Protein AF-A0A2V6BA19-F1 (afdb_monomer_lite)

Secondary structure (DSSP, 8-state):
-TTT-SSHHHHHHHHHHHHHHTTTTTSTTS--EEEE--SSSS----HHHHHHHHHHHHHHHH----SEEEE-PPPSSHHHHHHHHHTT-HHHHHHHHHHTB-GGGGGG-GGGT--EE-TTSBEESSHHHHHTT---B-TTSPBPBGGG--GGG-TTPPPP--TTHHHHHBTT--BTTB---

Foldseek 3Di:
DVQPDPPPVVVVLVVQVVLVVVVELNDPVRADEAEDEDSALDADDDQVVVFVVCQVVSCVPRVGHGDGYAYAFDFCDDPRVVVCVVVVNSVVSLVQLVVQFDPVLVVVDCLQPDWDADPVFFTASDVVCVSVVVTDADPVRHTDGNVNDDPVPPPPDDHDDDSRVSRQRGHQGGDPRHGRD

pLDDT: mean 93.58, std 7.74, range [49.59, 98.62]

Structure (mmCIF, N/CA/C/O backbone):
data_AF-A0A2V6BA19-F1
#
_entry.id   AF-A0A2V6BA19-F1
#
loop_
_atom_site.group_PDB
_atom_site.id
_atom_site.type_symbol
_atom_site.label_atom_id
_atom_site.label_alt_id
_atom_site.label_comp_id
_atom_site.label_asym_id
_atom_site.label_entity_id
_atom_site.label_seq_id
_atom_site.pdbx_PDB_ins_code
_atom_site.Cartn_x
_atom_site.Cartn_y
_atom_site.Cartn_z
_atom_site.occupancy
_atom_site.B_iso_or_equiv
_atom_site.auth_seq_id
_atom_site.auth_comp_id
_atom_site.auth_asym_id
_atom_site.auth_atom_id
_atom_site.pdbx_PDB_model_num
ATOM 1 N N . ASN A 1 1 ? -3.803 17.263 11.529 1.00 49.59 1 ASN A N 1
ATOM 2 C CA . ASN A 1 1 ? -3.485 18.308 10.523 1.00 49.59 1 ASN A CA 1
ATOM 3 C C . ASN A 1 1 ? -2.139 18.143 9.817 1.00 49.59 1 ASN A C 1
ATOM 5 O O . ASN A 1 1 ? -2.046 18.525 8.661 1.00 49.59 1 ASN A O 1
ATOM 9 N N . THR A 1 2 ? -1.110 17.547 10.430 1.00 52.69 2 THR A N 1
ATOM 10 C CA . THR A 1 2 ? 0.265 17.519 9.876 1.00 52.69 2 THR A CA 1
ATOM 11 C C . THR A 1 2 ? 0.460 16.678 8.601 1.00 52.69 2 THR A C 1
ATOM 13 O O . THR A 1 2 ? 1.395 16.933 7.855 1.00 52.69 2 THR A O 1
ATOM 16 N N . GLN A 1 3 ? -0.403 15.691 8.319 1.00 53.62 3 GLN A N 1
ATOM 17 C CA . GLN A 1 3 ? -0.230 14.769 7.177 1.00 53.62 3 GLN A CA 1
ATOM 18 C C . GLN A 1 3 ? -1.135 15.045 5.963 1.00 53.62 3 GLN A C 1
ATOM 20 O O . GLN A 1 3 ? -0.737 14.749 4.840 1.00 53.62 3 GLN A O 1
ATOM 25 N N . ARG A 1 4 ? -2.368 15.536 6.165 1.00 63.03 4 ARG A N 1
ATOM 26 C CA . ARG A 1 4 ? -3.390 15.608 5.096 1.00 63.03 4 ARG A CA 1
ATOM 27 C C . ARG A 1 4 ? -4.149 16.939 5.016 1.00 63.03 4 ARG A C 1
ATOM 29 O O . ARG A 1 4 ? -5.064 17.046 4.213 1.00 63.03 4 ARG A O 1
ATOM 36 N N . GLY A 1 5 ? -3.751 17.948 5.793 1.00 63.41 5 GLY A N 1
ATOM 37 C CA . GLY A 1 5 ? -4.431 19.246 5.855 1.00 63.41 5 GLY A CA 1
ATOM 38 C C . GLY A 1 5 ? -5.422 19.361 7.016 1.00 63.41 5 GLY A C 1
ATOM 39 O O . GLY A 1 5 ? -5.622 18.418 7.786 1.00 63.41 5 GLY A O 1
ATOM 40 N N . GLU A 1 6 ? -5.980 20.556 7.172 1.00 70.06 6 GLU A N 1
ATOM 41 C CA . GLU A 1 6 ? -6.967 20.913 8.195 1.00 70.06 6 GLU A CA 1
ATOM 42 C C . GLU A 1 6 ? -8.361 20.373 7.822 1.00 70.06 6 GLU A C 1
ATOM 44 O O . GLU A 1 6 ? -8.723 20.360 6.646 1.00 70.06 6 GLU A O 1
ATOM 49 N N . GLY A 1 7 ? -9.126 19.860 8.791 1.00 75.81 7 GLY A N 1
ATOM 50 C CA . GLY A 1 7 ? -10.487 19.336 8.575 1.00 75.81 7 GLY A CA 1
ATOM 51 C C . GLY A 1 7 ? -10.574 17.908 8.016 1.00 75.81 7 GLY A C 1
ATOM 52 O O . GLY A 1 7 ? -11.632 17.279 8.069 1.00 75.81 7 GLY A O 1
ATOM 53 N N . VAL A 1 8 ? -9.476 17.352 7.486 1.00 83.56 8 VAL A N 1
ATOM 54 C CA . VAL A 1 8 ? -9.472 15.989 6.916 1.00 83.56 8 VAL A CA 1
ATOM 55 C C . VAL A 1 8 ? -9.658 14.924 7.990 1.00 83.56 8 VAL A C 1
ATOM 57 O O . VAL A 1 8 ? -10.281 13.893 7.736 1.00 83.56 8 VAL A O 1
ATOM 60 N N . PHE A 1 9 ? -9.127 15.164 9.189 1.00 86.75 9 PHE A N 1
ATOM 61 C CA . PHE A 1 9 ? -9.290 14.240 10.303 1.00 86.75 9 PHE A CA 1
ATOM 62 C C . PHE A 1 9 ? -10.761 14.147 10.714 1.00 86.75 9 PHE A C 1
ATOM 64 O O . PHE A 1 9 ? -11.324 13.057 10.741 1.00 86.75 9 PHE A O 1
ATOM 71 N N . GLU A 1 10 ? -11.399 15.293 10.930 1.00 90.44 10 GLU A N 1
ATOM 72 C CA . GLU A 1 10 ? -12.803 15.413 11.309 1.00 90.44 10 GLU A CA 1
ATOM 73 C C . GLU A 1 10 ? -13.712 14.780 10.249 1.00 90.44 10 GLU A C 1
ATOM 75 O O . GLU A 1 10 ? -14.580 13.974 10.581 1.00 90.44 10 GLU A O 1
ATOM 80 N N . GLY A 1 11 ? -13.461 15.063 8.965 1.00 93.62 11 GLY A N 1
ATOM 81 C CA . GLY A 1 11 ? -14.194 14.444 7.859 1.00 93.62 11 GLY A CA 1
ATOM 82 C C . GLY A 1 11 ? -14.019 12.923 7.793 1.00 93.62 11 GLY A C 1
ATOM 83 O O . GLY A 1 11 ? -14.985 12.203 7.544 1.00 93.62 11 GLY A O 1
ATOM 84 N N . SER A 1 12 ? -12.813 12.415 8.070 1.00 93.81 12 SER A N 1
ATOM 85 C CA . SER A 1 12 ? -12.547 10.969 8.102 1.00 93.81 12 SER A CA 1
ATOM 86 C C . SER A 1 12 ? -13.293 10.290 9.250 1.00 93.81 12 SER A C 1
ATOM 88 O O . SER A 1 12 ? -13.915 9.251 9.044 1.00 93.81 12 SER A O 1
ATOM 90 N N . ILE A 1 13 ? -13.285 10.889 10.445 1.00 96.25 13 ILE A N 1
ATOM 91 C CA . ILE A 1 13 ? -14.033 10.375 11.598 1.00 96.25 13 ILE A CA 1
ATOM 92 C C . ILE A 1 13 ? -15.538 10.369 11.313 1.00 96.25 13 ILE A C 1
ATOM 94 O O . ILE A 1 13 ? -16.186 9.349 11.542 1.00 96.25 13 ILE A O 1
ATOM 98 N N . ALA A 1 14 ? -16.085 11.452 10.755 1.00 97.19 14 ALA A N 1
ATOM 99 C CA . ALA A 1 14 ? -17.501 11.524 10.400 1.00 97.19 14 ALA A CA 1
ATOM 100 C C . ALA A 1 14 ? -17.897 10.441 9.378 1.00 97.19 14 ALA A C 1
ATOM 102 O O . ALA A 1 14 ? -18.933 9.793 9.530 1.00 97.19 14 ALA A O 1
ATOM 103 N N . ALA A 1 15 ? -17.056 10.190 8.370 1.00 97.69 15 ALA A N 1
ATOM 104 C CA . ALA A 1 15 ? -17.285 9.124 7.396 1.00 97.69 15 ALA A CA 1
ATOM 105 C C . ALA A 1 15 ? -17.261 7.728 8.042 1.00 97.69 15 ALA A C 1
ATOM 107 O O . ALA A 1 15 ? -18.116 6.897 7.740 1.00 97.69 15 ALA A O 1
ATOM 108 N N . LEU A 1 16 ? -16.328 7.472 8.965 1.00 98.12 16 LEU A N 1
ATOM 109 C CA . LEU A 1 16 ? -16.250 6.199 9.689 1.00 98.12 16 LEU A CA 1
ATOM 110 C C . LEU A 1 16 ? -17.468 5.976 10.590 1.00 98.12 16 LEU A C 1
ATOM 112 O O . LEU A 1 16 ? -18.028 4.883 10.600 1.00 98.12 16 LEU A O 1
ATOM 116 N N . GLN A 1 17 ? -17.925 7.014 11.292 1.00 98.38 17 GLN A N 1
ATOM 117 C CA . GLN A 1 17 ? -19.147 6.951 12.095 1.00 98.38 17 GLN A CA 1
ATOM 118 C C . GLN A 1 17 ? -20.382 6.682 11.226 1.00 98.38 17 GLN A C 1
ATOM 120 O O . GLN A 1 17 ? -21.215 5.852 11.590 1.00 98.38 17 GLN A O 1
ATOM 125 N N . LEU A 1 18 ? -20.482 7.321 10.054 1.00 98.50 18 LEU A N 1
ATOM 126 C CA . LEU A 1 18 ? -21.554 7.055 9.095 1.00 98.50 18 LEU A CA 1
ATOM 127 C C . LEU A 1 18 ? -21.521 5.598 8.614 1.00 98.50 18 LEU A C 1
ATOM 129 O O . LEU A 1 18 ? -22.548 4.924 8.646 1.00 98.50 18 LEU A O 1
ATOM 133 N N . LEU A 1 19 ? -20.350 5.083 8.239 1.00 98.56 19 LEU A N 1
ATOM 134 C CA . LEU A 1 19 ? -20.180 3.685 7.839 1.00 98.56 19 LEU A CA 1
ATOM 135 C C . LEU A 1 19 ? -20.581 2.725 8.967 1.00 98.56 19 LEU A C 1
ATOM 137 O O . LEU A 1 19 ? -21.351 1.795 8.726 1.00 98.56 19 LEU A O 1
ATOM 141 N N . ASN A 1 20 ? -20.146 2.980 10.205 1.00 98.56 20 ASN A N 1
ATOM 142 C CA . ASN A 1 20 ? -20.569 2.186 11.359 1.00 98.56 20 ASN A CA 1
ATOM 143 C C . ASN A 1 20 ? -22.086 2.248 11.583 1.00 98.56 20 ASN A C 1
ATOM 145 O O . ASN A 1 20 ? -22.685 1.221 11.893 1.00 98.56 20 ASN A O 1
ATOM 149 N N . SER A 1 21 ? -22.730 3.402 11.368 1.00 98.25 21 SER A N 1
ATOM 150 C CA . SER A 1 21 ? -24.193 3.521 11.480 1.00 98.25 21 SER A CA 1
ATOM 151 C C . SER A 1 21 ? -24.949 2.692 10.432 1.00 98.25 21 SER A C 1
ATOM 153 O O . SER A 1 21 ? -26.080 2.276 10.671 1.00 98.25 21 SER A O 1
ATOM 155 N N . LEU A 1 22 ? -24.301 2.405 9.298 1.00 98.38 22 LEU A N 1
ATOM 156 C CA . LEU A 1 22 ? -24.801 1.532 8.234 1.00 98.38 22 LEU A CA 1
ATOM 157 C C . LEU A 1 22 ? -24.410 0.055 8.435 1.00 98.38 22 LEU A C 1
ATOM 159 O O . LEU A 1 22 ? -24.745 -0.782 7.602 1.00 98.38 22 LEU A O 1
ATOM 163 N N . GLY A 1 23 ? -23.705 -0.277 9.522 1.00 98.25 23 GLY A N 1
ATOM 164 C CA . GLY A 1 23 ? -23.308 -1.644 9.867 1.00 98.25 23 GLY A CA 1
ATOM 165 C C . GLY A 1 23 ? -21.904 -2.058 9.416 1.00 98.25 23 GLY A C 1
ATOM 166 O O . GLY A 1 23 ? -21.475 -3.161 9.761 1.00 98.25 23 GLY A O 1
ATOM 167 N N . TYR A 1 24 ? -21.158 -1.201 8.710 1.00 98.62 24 TYR A N 1
ATOM 168 C CA . TYR A 1 24 ? -19.770 -1.493 8.344 1.00 98.62 24 TYR A CA 1
ATOM 169 C C . TYR A 1 24 ? -18.880 -1.577 9.586 1.00 98.62 24 TYR A C 1
ATOM 171 O O . TYR A 1 24 ? -18.989 -0.748 10.487 1.00 98.62 24 TYR A O 1
ATOM 179 N N . GLY A 1 25 ? -17.996 -2.570 9.656 1.00 97.44 25 GLY A N 1
ATOM 180 C CA . GLY A 1 25 ? -17.163 -2.821 10.836 1.00 97.44 25 GLY A CA 1
ATOM 181 C C . GLY A 1 25 ? -17.865 -3.588 11.963 1.00 97.44 25 GLY A C 1
ATOM 182 O O . GLY A 1 25 ? -17.208 -3.942 12.941 1.00 97.44 25 GLY A O 1
ATOM 183 N N . ILE A 1 26 ? -19.176 -3.839 11.840 1.00 97.31 26 ILE A N 1
ATOM 184 C CA . ILE A 1 26 ? -20.016 -4.504 12.851 1.00 97.31 26 ILE A CA 1
ATOM 185 C C . ILE A 1 26 ? -20.615 -5.794 12.284 1.00 97.31 26 ILE A C 1
ATOM 187 O O . ILE A 1 26 ? -20.480 -6.853 12.894 1.00 97.31 26 ILE A O 1
ATOM 191 N N . SER A 1 27 ? -21.278 -5.706 11.127 1.00 97.31 27 SER A N 1
ATOM 192 C CA . SER A 1 27 ? -21.847 -6.869 10.446 1.00 97.31 27 SER A CA 1
ATOM 193 C C . SER A 1 27 ? -20.742 -7.690 9.769 1.00 97.31 27 SER A C 1
ATOM 195 O O . SER A 1 27 ? -19.878 -7.091 9.122 1.00 97.31 27 SER A O 1
ATOM 197 N N . PRO A 1 28 ? -20.774 -9.035 9.840 1.00 94.75 28 PRO A N 1
ATOM 198 C CA . PRO A 1 28 ? -19.820 -9.892 9.131 1.00 94.75 28 PRO A CA 1
ATOM 199 C C . PRO A 1 28 ? -19.760 -9.643 7.616 1.00 94.75 28 PRO A C 1
ATOM 201 O O . PRO A 1 28 ? -18.687 -9.751 7.029 1.00 94.75 28 PRO A O 1
ATOM 204 N N . ASP A 1 29 ? -20.882 -9.256 7.001 1.00 97.25 29 ASP A N 1
ATOM 205 C CA . ASP A 1 29 ? -20.987 -9.022 5.552 1.00 97.25 29 ASP A CA 1
ATOM 206 C C . ASP A 1 29 ? -20.544 -7.612 5.120 1.00 97.25 29 ASP A C 1
ATOM 208 O O . ASP A 1 29 ? -20.475 -7.317 3.927 1.00 97.25 29 ASP A O 1
ATOM 212 N N . LEU A 1 30 ? -20.251 -6.721 6.074 1.00 97.81 30 LEU A N 1
ATOM 213 C CA . LEU A 1 30 ? -19.856 -5.334 5.815 1.00 97.81 30 LEU A CA 1
ATOM 214 C C . LEU A 1 30 ? -18.497 -5.043 6.466 1.00 97.81 30 LEU A C 1
ATOM 216 O O . LEU A 1 30 ? -18.422 -4.303 7.453 1.00 97.81 30 LEU A O 1
ATOM 220 N N . PRO A 1 31 ? -17.398 -5.619 5.951 1.00 97.62 31 PRO A N 1
ATOM 221 C CA . PRO A 1 31 ? -16.087 -5.383 6.524 1.00 97.62 31 PRO A CA 1
ATOM 222 C C . PRO A 1 31 ? -15.656 -3.925 6.336 1.00 97.62 31 PRO A C 1
ATOM 224 O O . PRO A 1 31 ? -15.841 -3.318 5.281 1.00 97.62 31 PRO A O 1
ATOM 227 N N . LEU A 1 32 ? -15.032 -3.375 7.373 1.00 97.81 32 LEU A N 1
ATOM 228 C CA . LEU A 1 32 ? -14.350 -2.091 7.350 1.00 97.81 32 LEU A CA 1
ATOM 229 C C . LEU A 1 32 ? -12.924 -2.293 7.839 1.00 97.81 32 LEU A C 1
ATOM 231 O O . LEU A 1 32 ? -12.702 -2.665 8.991 1.00 97.81 32 LEU A O 1
ATOM 235 N N . HIS A 1 33 ? -11.959 -2.023 6.971 1.00 97.38 33 HIS A N 1
ATOM 236 C CA . HIS A 1 33 ? -10.544 -2.093 7.304 1.00 97.38 33 HIS A CA 1
ATOM 237 C C . HIS A 1 33 ? -9.913 -0.716 7.177 1.00 97.38 33 HIS A C 1
ATOM 239 O O . HIS A 1 33 ? -10.269 0.063 6.291 1.00 97.38 33 HIS A O 1
ATOM 245 N N . LEU A 1 34 ? -8.979 -0.420 8.072 1.00 96.75 34 LEU A N 1
ATOM 246 C CA . LEU A 1 34 ? -8.199 0.808 8.036 1.00 96.75 34 LEU A CA 1
ATOM 247 C C . LEU A 1 34 ? -6.789 0.502 7.550 1.00 96.75 34 LEU A C 1
ATOM 249 O O . LEU A 1 34 ? -6.292 -0.610 7.707 1.00 96.75 34 LEU A O 1
ATOM 253 N N . VAL A 1 35 ? -6.137 1.508 6.980 1.00 95.19 35 VAL A N 1
ATOM 254 C CA . VAL A 1 35 ? -4.774 1.394 6.465 1.00 95.19 35 VAL A CA 1
ATOM 255 C C . VAL A 1 35 ? -3.896 2.433 7.148 1.00 95.19 35 VAL A C 1
ATOM 257 O O . VAL A 1 35 ? -4.269 3.605 7.240 1.00 95.19 35 VAL A O 1
ATOM 260 N N . TYR A 1 36 ? -2.729 2.002 7.616 1.00 94.31 36 TYR A N 1
ATOM 261 C CA . TYR A 1 36 ? -1.712 2.850 8.215 1.00 94.31 36 TYR A CA 1
ATOM 262 C C . TYR A 1 36 ? -0.451 2.874 7.356 1.00 94.31 36 TYR A C 1
ATOM 264 O O . TYR A 1 36 ? 0.146 1.838 7.074 1.00 94.31 36 TYR A O 1
ATOM 272 N N . ASN A 1 37 ? 0.010 4.083 7.053 1.00 92.06 37 ASN A N 1
ATOM 273 C CA . ASN A 1 37 ? 1.316 4.337 6.464 1.00 92.06 37 ASN A CA 1
ATOM 274 C C . ASN A 1 37 ? 2.124 5.230 7.418 1.00 92.06 37 ASN A C 1
ATOM 276 O O . ASN A 1 37 ? 1.578 6.227 7.912 1.00 92.06 37 ASN A O 1
ATOM 280 N N . PRO A 1 38 ? 3.421 4.946 7.642 1.00 92.12 38 PRO A N 1
ATOM 281 C CA . PRO A 1 38 ? 4.299 5.826 8.402 1.00 92.12 38 PRO A CA 1
ATOM 282 C C . PRO A 1 38 ? 4.319 7.255 7.847 1.00 92.12 38 PRO A C 1
ATOM 284 O O . PRO A 1 38 ? 4.214 7.481 6.642 1.00 92.12 38 PRO A O 1
ATOM 287 N N . VAL A 1 39 ? 4.497 8.241 8.730 1.00 87.31 39 VAL A N 1
ATOM 288 C CA . VAL A 1 39 ? 4.609 9.659 8.335 1.00 87.31 39 VAL A CA 1
ATOM 289 C C . VAL A 1 39 ? 5.910 9.944 7.582 1.00 87.31 39 VAL A C 1
ATOM 291 O O . VAL A 1 39 ? 5.942 10.835 6.738 1.00 87.31 39 VAL A O 1
ATOM 294 N N . GLY A 1 40 ? 6.972 9.197 7.879 1.00 89.62 40 GLY A N 1
ATOM 295 C CA . GLY A 1 40 ? 8.315 9.441 7.365 1.00 89.62 40 GLY A CA 1
ATOM 296 C C . GLY A 1 40 ? 8.981 8.201 6.758 1.00 89.62 40 GLY A C 1
ATOM 297 O O . GLY A 1 40 ? 8.314 7.195 6.505 1.00 89.62 40 GLY A O 1
ATOM 298 N N . PRO A 1 41 ? 10.304 8.276 6.522 1.00 94.31 41 PRO A N 1
ATOM 299 C CA . PRO A 1 41 ? 11.117 7.194 5.970 1.00 94.31 41 PRO A CA 1
ATOM 300 C C . PRO A 1 41 ? 11.450 6.126 7.019 1.00 94.31 41 PRO A C 1
ATOM 302 O O . PRO A 1 41 ? 12.610 5.881 7.331 1.00 94.31 41 PRO A O 1
ATOM 305 N N . SER A 1 42 ? 10.427 5.483 7.574 1.00 96.25 42 SER A N 1
ATOM 306 C CA . SER A 1 42 ? 10.583 4.342 8.475 1.00 96.25 42 SER A CA 1
ATOM 307 C C . SER A 1 42 ? 9.744 3.162 7.999 1.00 96.25 42 SER A C 1
ATOM 309 O O . SER A 1 42 ? 8.810 3.322 7.209 1.00 96.25 42 SER A O 1
ATOM 311 N N . LEU A 1 43 ? 10.073 1.969 8.490 1.00 95.81 43 LEU A N 1
ATOM 312 C CA . LEU A 1 43 ? 9.174 0.823 8.393 1.00 95.81 43 LEU A CA 1
ATOM 313 C C . LEU A 1 43 ? 7.990 1.016 9.353 1.00 95.81 43 LEU A C 1
ATOM 315 O O . LEU A 1 43 ? 8.133 1.728 10.359 1.00 95.81 43 LEU A O 1
ATOM 319 N N . PRO A 1 44 ? 6.817 0.438 9.052 1.00 94.31 44 PRO A N 1
ATOM 320 C CA . PRO A 1 44 ? 5.714 0.440 9.997 1.00 94.31 44 PRO A CA 1
ATOM 321 C C . PRO A 1 44 ? 6.051 -0.387 11.251 1.00 94.31 44 PRO A C 1
ATOM 323 O O . PRO A 1 44 ? 6.861 -1.314 11.180 1.00 94.31 44 PRO A O 1
ATOM 326 N N . PRO A 1 45 ? 5.428 -0.071 12.400 1.00 93.69 45 PRO A N 1
ATOM 327 C CA . PRO A 1 45 ? 5.508 -0.913 13.589 1.00 93.69 45 PRO A CA 1
ATOM 328 C C . PRO A 1 45 ? 4.713 -2.216 13.391 1.00 93.69 45 PRO A C 1
ATOM 330 O O . PRO A 1 45 ? 4.092 -2.435 12.346 1.00 93.69 45 PRO A O 1
ATOM 333 N N . SER A 1 46 ? 4.699 -3.065 14.421 1.00 95.00 46 SER A N 1
ATOM 334 C CA . SER A 1 46 ? 3.878 -4.280 14.457 1.00 95.00 46 SER A CA 1
ATOM 335 C C . SER A 1 46 ? 2.414 -3.970 14.136 1.00 95.00 46 SER A C 1
ATOM 337 O O . SER A 1 46 ? 1.785 -3.139 14.797 1.00 95.00 46 SER A O 1
ATOM 339 N N . GLN A 1 47 ? 1.859 -4.662 13.135 1.00 96.56 47 GLN A N 1
ATOM 340 C CA . GLN A 1 47 ? 0.460 -4.495 12.742 1.00 96.56 47 GLN A CA 1
ATOM 341 C C . GLN A 1 47 ? -0.487 -4.834 13.896 1.00 96.56 47 GLN A C 1
ATOM 343 O O . GLN A 1 47 ? -1.434 -4.094 14.137 1.00 96.56 47 GLN A O 1
ATOM 348 N N . ALA A 1 48 ? -0.212 -5.915 14.633 1.00 96.31 48 ALA A N 1
ATOM 349 C CA . ALA A 1 48 ? -1.071 -6.378 15.721 1.00 96.31 48 ALA A CA 1
ATOM 350 C C . ALA A 1 48 ? -1.130 -5.377 16.886 1.00 96.31 48 ALA A C 1
ATOM 352 O O . ALA A 1 48 ? -2.211 -5.078 17.395 1.00 96.31 48 ALA A O 1
ATOM 353 N N . GLU A 1 49 ? 0.021 -4.829 17.285 1.00 96.69 49 GLU A N 1
ATOM 354 C CA . GLU A 1 49 ? 0.091 -3.824 18.352 1.00 96.69 49 GLU A CA 1
ATOM 355 C C . GLU A 1 49 ? -0.609 -2.532 17.924 1.00 96.69 49 GLU A C 1
ATOM 357 O O . GLU A 1 49 ? -1.460 -2.009 18.648 1.00 96.69 49 GLU A O 1
ATOM 362 N N . LEU A 1 50 ? -0.323 -2.065 16.704 1.00 96.31 50 LEU A N 1
ATOM 363 C CA . LEU A 1 50 ? -0.920 -0.845 16.178 1.00 96.31 50 LEU A CA 1
ATOM 364 C C . LEU A 1 50 ? -2.436 -0.985 15.985 1.00 96.31 50 LEU A C 1
ATOM 366 O O . LEU A 1 50 ? -3.181 -0.046 16.258 1.00 96.31 50 LEU A O 1
ATOM 370 N N . GLU A 1 51 ? -2.913 -2.155 15.553 1.00 98.06 51 GLU A N 1
ATOM 371 C CA . GLU A 1 51 ? -4.340 -2.445 15.432 1.00 98.06 51 GLU A CA 1
ATOM 372 C C . GLU A 1 51 ? -5.042 -2.355 16.789 1.00 98.06 51 GLU A C 1
ATOM 374 O O . GLU A 1 51 ? -6.092 -1.715 16.896 1.00 98.06 51 GLU A O 1
ATOM 379 N N . ALA A 1 52 ? -4.466 -2.967 17.828 1.00 98.12 52 ALA A N 1
ATOM 380 C CA . ALA A 1 52 ? -5.022 -2.937 19.176 1.00 98.12 52 ALA A CA 1
ATOM 381 C C . ALA A 1 52 ? -5.116 -1.501 19.714 1.00 98.12 52 ALA A C 1
ATOM 383 O O . ALA A 1 52 ? -6.146 -1.111 20.276 1.00 98.12 52 ALA A O 1
ATOM 384 N N . ASP A 1 53 ? -4.076 -0.699 19.487 1.00 97.94 53 ASP A N 1
ATOM 385 C CA . ASP A 1 53 ? -4.055 0.711 19.858 1.00 97.94 53 ASP A CA 1
ATOM 386 C C . ASP A 1 53 ? -5.110 1.517 19.094 1.00 97.94 53 ASP A C 1
ATOM 388 O O . ASP A 1 53 ? -5.909 2.221 19.713 1.00 97.94 53 ASP A O 1
ATOM 392 N N . TYR A 1 54 ? -5.198 1.364 17.770 1.00 97.69 54 TYR A N 1
ATOM 393 C CA . TYR A 1 54 ? -6.196 2.067 16.957 1.00 97.69 54 TYR A CA 1
ATOM 394 C C . TYR A 1 54 ? -7.621 1.695 17.358 1.00 97.69 54 TYR A C 1
ATOM 396 O O . TYR A 1 54 ? -8.464 2.580 17.504 1.00 97.69 54 TYR A O 1
ATOM 404 N N . LYS A 1 55 ? -7.902 0.406 17.584 1.00 98.44 55 LYS A N 1
ATOM 405 C CA . LYS A 1 55 ? -9.217 -0.056 18.051 1.00 98.44 55 LYS A CA 1
ATOM 406 C C . LYS A 1 55 ? -9.582 0.578 19.389 1.00 98.44 55 LYS A C 1
ATOM 408 O O . LYS A 1 55 ? -10.718 1.019 19.563 1.00 98.44 55 LYS A O 1
ATOM 413 N N . ARG A 1 56 ? -8.637 0.647 20.331 1.00 98.44 56 ARG A N 1
ATOM 414 C CA . ARG A 1 56 ? -8.860 1.249 21.650 1.00 98.44 56 ARG A CA 1
ATOM 415 C C . ARG A 1 56 ? -9.117 2.750 21.544 1.00 98.44 56 ARG A C 1
ATOM 417 O O . ARG A 1 56 ? -10.132 3.222 22.057 1.00 98.44 56 ARG A O 1
ATOM 424 N N . GLU A 1 57 ? -8.229 3.487 20.882 1.00 98.12 57 GLU A N 1
ATOM 425 C CA . GLU A 1 57 ? -8.295 4.949 20.842 1.00 98.12 57 GLU A CA 1
ATOM 426 C C . GLU A 1 57 ? -9.473 5.448 19.992 1.00 98.12 57 GLU A C 1
ATOM 428 O O . GLU A 1 57 ? -10.223 6.315 20.443 1.00 98.12 57 GLU A O 1
ATOM 433 N N . LEU A 1 58 ? -9.721 4.863 18.811 1.00 98.00 58 LEU A N 1
ATOM 434 C CA . LEU A 1 58 ? -10.838 5.280 17.952 1.00 98.00 58 LEU A CA 1
ATOM 435 C C . LEU A 1 58 ? -12.202 4.989 18.583 1.00 98.00 58 LEU A C 1
ATOM 437 O O . LEU A 1 58 ? -13.107 5.825 18.514 1.00 98.00 58 LEU A O 1
ATOM 441 N N . LYS A 1 59 ? -12.342 3.849 19.267 1.00 98.12 59 LYS A N 1
ATOM 442 C CA . LYS A 1 59 ? -13.568 3.529 20.000 1.00 98.12 59 LYS A CA 1
ATOM 443 C C . LYS A 1 59 ? -13.772 4.468 21.184 1.00 98.12 59 LYS A C 1
ATOM 445 O O . LYS A 1 59 ? -14.864 5.001 21.352 1.00 98.12 59 LYS A O 1
ATOM 450 N N . LYS A 1 60 ? -12.733 4.684 21.997 1.00 98.19 60 LYS A N 1
ATOM 451 C CA . LYS A 1 60 ? -12.802 5.520 23.205 1.00 98.19 60 LYS A CA 1
ATOM 452 C C . LYS A 1 60 ? -13.130 6.976 22.884 1.00 98.19 60 LYS A C 1
ATOM 454 O O . LYS A 1 60 ? -13.930 7.582 23.589 1.00 98.19 60 LYS A O 1
ATOM 459 N N . HIS A 1 61 ? -12.498 7.533 21.855 1.00 97.38 61 HIS A N 1
ATOM 460 C CA . HIS A 1 61 ? -12.590 8.960 21.560 1.00 97.38 61 HIS A CA 1
ATOM 461 C C . HIS A 1 61 ? -13.693 9.308 20.555 1.00 97.38 61 HIS A C 1
ATOM 463 O O . HIS A 1 61 ? -14.226 10.412 20.620 1.00 97.38 61 HIS A O 1
ATOM 469 N N . PHE A 1 62 ? -14.066 8.381 19.663 1.00 97.50 62 PHE A N 1
ATOM 470 C CA . PHE A 1 62 ? -14.989 8.669 18.557 1.00 97.50 62 PHE A CA 1
ATOM 471 C C . PHE A 1 62 ? -16.105 7.634 18.379 1.00 97.50 62 PHE A C 1
ATOM 473 O O . PHE A 1 62 ? -16.940 7.796 17.491 1.00 97.50 62 PHE A O 1
ATOM 480 N N . GLY A 1 63 ? -16.141 6.567 19.184 1.00 97.62 63 GLY A N 1
ATOM 481 C CA . GLY A 1 63 ? -17.122 5.489 19.033 1.00 97.62 63 GLY A CA 1
ATOM 482 C C . GLY A 1 63 ? -16.956 4.665 17.752 1.00 97.62 63 GLY A C 1
ATOM 483 O O . GLY A 1 63 ? -17.861 3.918 17.397 1.00 97.62 63 GLY A O 1
ATOM 484 N N . VAL A 1 64 ? -15.820 4.795 17.060 1.00 98.50 64 VAL A N 1
ATOM 485 C CA . VAL A 1 64 ? -15.561 4.114 15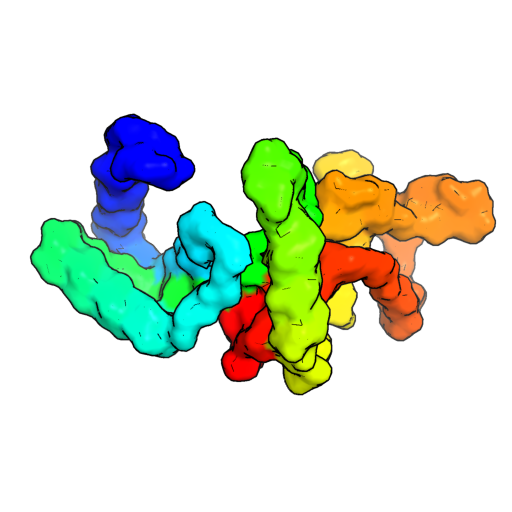.787 1.00 98.50 64 VAL A CA 1
ATOM 486 C C . VAL A 1 64 ? -15.084 2.683 16.028 1.00 98.50 64 VAL A C 1
ATOM 488 O O . VAL A 1 64 ? -14.237 2.432 16.888 1.00 98.50 64 VAL A O 1
ATOM 491 N N . VAL A 1 65 ? -15.597 1.749 15.230 1.00 98.25 65 VAL A N 1
ATOM 492 C CA . VAL A 1 65 ? -15.178 0.341 15.200 1.00 98.25 65 VAL A CA 1
ATOM 493 C C . VAL A 1 65 ? -14.805 -0.082 13.782 1.00 98.25 65 VAL A C 1
ATOM 495 O O . VAL A 1 65 ? -15.324 0.441 12.800 1.00 98.25 65 VAL A O 1
ATOM 498 N N . PHE A 1 66 ? -13.881 -1.027 13.664 1.00 98.44 66 PHE A N 1
ATOM 499 C CA . PHE A 1 66 ? -13.417 -1.571 12.390 1.00 98.44 66 PHE A CA 1
ATOM 500 C C . PHE A 1 66 ? -12.872 -2.989 12.611 1.00 98.44 66 PHE A C 1
ATOM 502 O O . PHE A 1 66 ? -12.570 -3.377 13.745 1.00 98.44 66 PHE A O 1
ATOM 509 N N . ASN A 1 67 ? -12.746 -3.768 11.538 1.00 97.94 67 ASN A N 1
ATOM 510 C CA . ASN A 1 67 ? -12.348 -5.169 11.606 1.00 97.94 67 ASN A CA 1
ATOM 511 C C . ASN A 1 67 ? -10.833 -5.327 11.733 1.00 97.94 67 ASN A C 1
ATOM 513 O O . ASN A 1 67 ? -10.390 -5.883 12.733 1.00 97.94 67 ASN A O 1
ATOM 517 N N . ASN A 1 68 ? -10.059 -4.802 10.773 1.00 97.38 68 ASN A N 1
ATOM 518 C CA . ASN A 1 68 ? -8.594 -4.949 10.744 1.00 97.38 68 ASN A CA 1
ATOM 519 C C . ASN A 1 68 ? -7.891 -3.624 10.428 1.00 97.38 68 ASN A C 1
ATOM 521 O O . ASN A 1 68 ? -8.454 -2.775 9.729 1.00 97.38 68 ASN A O 1
ATOM 525 N N . LEU A 1 69 ? -6.661 -3.475 10.914 1.00 97.38 69 LEU A N 1
ATOM 526 C CA . LEU A 1 69 ? -5.728 -2.428 10.517 1.00 97.38 69 LEU A CA 1
ATOM 527 C C . LEU A 1 69 ? -4.613 -3.062 9.687 1.00 97.38 69 LEU A C 1
ATOM 529 O O . LEU A 1 69 ? -3.967 -4.004 10.134 1.00 97.38 69 LEU A O 1
ATOM 533 N N . TYR A 1 70 ? -4.351 -2.506 8.513 1.00 97.00 70 TYR A N 1
ATOM 534 C CA . TYR A 1 70 ? -3.279 -2.950 7.632 1.00 97.00 70 TYR A CA 1
ATOM 535 C C . TYR A 1 70 ? -2.143 -1.940 7.638 1.00 97.00 70 TYR A C 1
ATOM 537 O O . TYR A 1 70 ? -2.354 -0.764 7.334 1.00 97.00 70 TYR A O 1
ATOM 545 N N . THR A 1 71 ? -0.939 -2.377 7.993 1.00 95.44 71 THR A N 1
ATOM 546 C CA . THR A 1 71 ? 0.248 -1.525 7.920 1.00 95.44 71 THR A CA 1
ATOM 547 C C . THR A 1 71 ? 0.900 -1.645 6.553 1.00 95.44 71 THR A C 1
ATOM 549 O O . THR A 1 71 ? 1.090 -2.742 6.037 1.00 95.44 71 THR A O 1
ATOM 552 N N . LEU A 1 72 ? 1.252 -0.503 5.967 1.00 94.62 72 LEU A N 1
ATOM 553 C CA . LEU A 1 72 ? 1.942 -0.431 4.688 1.00 94.62 72 LEU A CA 1
ATOM 554 C C . LEU A 1 72 ? 3.281 0.279 4.826 1.00 94.62 72 LEU A C 1
ATOM 556 O O . LEU A 1 72 ? 3.404 1.306 5.499 1.00 94.62 72 LEU A O 1
ATOM 560 N N . THR A 1 73 ? 4.271 -0.231 4.107 1.00 94.94 73 THR A N 1
ATOM 561 C CA . THR A 1 73 ? 5.545 0.455 3.895 1.00 94.94 73 THR A CA 1
ATOM 562 C C . THR A 1 73 ? 5.381 1.484 2.779 1.00 94.94 73 THR A C 1
ATOM 564 O O . THR A 1 73 ? 4.800 1.203 1.730 1.00 94.94 73 THR A O 1
ATOM 567 N N . ASN A 1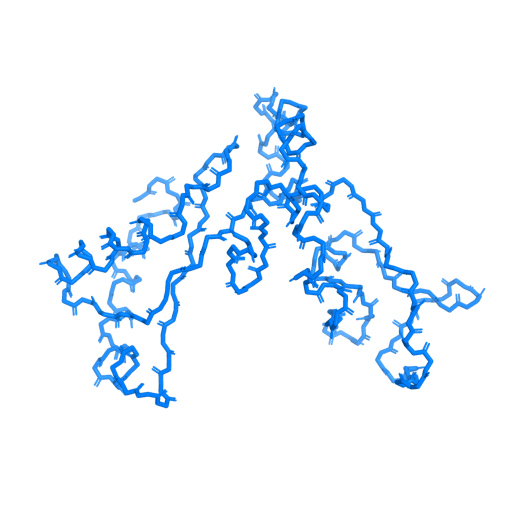 74 ? 5.901 2.696 2.980 1.00 94.56 74 ASN A N 1
ATOM 568 C CA . ASN A 1 74 ? 5.886 3.715 1.934 1.00 94.56 74 ASN A CA 1
ATOM 569 C C . ASN A 1 74 ? 6.836 3.323 0.799 1.00 94.56 74 ASN A C 1
ATOM 571 O O . ASN A 1 74 ? 8.043 3.229 0.995 1.00 94.56 74 ASN A O 1
ATOM 575 N N . LEU A 1 75 ? 6.323 3.135 -0.415 1.00 94.69 75 LEU A N 1
ATOM 576 C CA . LEU A 1 75 ? 7.208 2.825 -1.532 1.00 94.69 75 LEU A CA 1
ATOM 577 C C . LEU A 1 75 ? 8.031 4.046 -1.964 1.00 94.69 75 LEU A C 1
ATOM 579 O O . LEU A 1 75 ? 7.476 5.145 -2.070 1.00 94.69 75 LEU A O 1
ATOM 583 N N . PRO A 1 76 ? 9.329 3.871 -2.285 1.00 94.19 76 PRO A N 1
ATOM 584 C CA . PRO A 1 76 ? 10.243 4.947 -2.670 1.00 94.19 76 PRO A CA 1
ATOM 585 C C . PRO A 1 76 ? 10.014 5.398 -4.124 1.00 94.19 76 PRO A C 1
ATOM 587 O O . PRO A 1 76 ? 10.938 5.463 -4.932 1.00 94.19 76 PRO A O 1
ATOM 590 N N . ILE A 1 77 ? 8.770 5.738 -4.473 1.00 95.31 77 ILE A N 1
ATOM 591 C CA . ILE A 1 77 ? 8.352 6.193 -5.806 1.00 95.31 77 ILE A CA 1
ATOM 592 C C . ILE A 1 77 ? 7.529 7.489 -5.725 1.00 95.31 77 ILE A C 1
ATOM 594 O O . ILE A 1 77 ? 7.152 7.953 -4.644 1.00 95.31 77 ILE A O 1
ATOM 598 N N . GLY A 1 78 ? 7.246 8.091 -6.883 1.00 93.75 78 GLY A N 1
ATOM 599 C CA . GLY A 1 78 ? 6.330 9.226 -7.013 1.00 93.75 78 GLY A CA 1
ATOM 600 C C . GLY A 1 78 ? 6.636 10.388 -6.061 1.00 93.75 78 GLY A C 1
ATOM 601 O O . GLY A 1 78 ? 7.782 10.815 -5.909 1.00 93.75 78 GLY A O 1
ATOM 602 N N . ARG A 1 79 ? 5.593 10.913 -5.404 1.00 92.56 79 ARG A N 1
ATOM 603 C CA . ARG A 1 79 ? 5.712 12.069 -4.496 1.00 92.56 79 ARG A CA 1
ATOM 604 C C . ARG A 1 79 ? 6.599 11.788 -3.286 1.00 92.56 79 ARG A C 1
ATOM 606 O O . ARG A 1 79 ? 7.315 12.691 -2.859 1.00 92.56 79 ARG A O 1
ATOM 613 N N . PHE A 1 80 ? 6.566 10.569 -2.750 1.00 94.44 80 PHE A N 1
ATOM 614 C CA . PHE A 1 80 ? 7.372 10.215 -1.586 1.00 94.44 80 PHE A CA 1
ATOM 615 C C . PHE A 1 80 ? 8.862 10.211 -1.938 1.00 94.44 80 PHE A C 1
ATOM 617 O O . PHE A 1 80 ? 9.637 10.895 -1.277 1.00 94.44 80 PHE A O 1
ATOM 624 N N . ALA A 1 81 ? 9.249 9.583 -3.055 1.00 95.31 81 ALA A N 1
ATOM 625 C CA . ALA A 1 81 ? 10.622 9.656 -3.560 1.00 95.31 81 ALA A CA 1
ATOM 626 C C . ALA A 1 81 ? 11.088 11.098 -3.794 1.00 95.31 81 ALA A C 1
ATOM 628 O O . ALA A 1 81 ? 12.193 11.463 -3.402 1.00 95.31 81 ALA A O 1
ATOM 629 N N . SER A 1 82 ? 10.248 11.935 -4.411 1.00 95.56 82 SER A N 1
ATOM 630 C CA . SER A 1 82 ? 10.575 13.348 -4.637 1.00 95.56 82 SER A CA 1
ATOM 631 C C . SER A 1 82 ? 10.791 14.109 -3.327 1.00 95.56 82 SER A C 1
ATOM 633 O O . SER A 1 82 ? 11.737 14.889 -3.228 1.00 95.56 82 SER A O 1
ATOM 635 N N . ASN A 1 83 ? 9.967 13.854 -2.306 1.00 95.25 83 ASN A N 1
ATOM 636 C CA . ASN A 1 83 ? 10.152 14.435 -0.978 1.00 95.25 83 ASN A CA 1
ATOM 637 C C . ASN A 1 83 ? 11.458 13.957 -0.323 1.00 95.25 83 ASN A C 1
ATOM 639 O O . ASN A 1 83 ? 12.209 14.780 0.197 1.00 95.25 83 ASN A O 1
ATOM 643 N N . LEU A 1 84 ? 11.778 12.663 -0.403 1.00 96.81 84 LEU A N 1
ATOM 644 C CA . LEU A 1 84 ? 13.031 12.131 0.132 1.00 96.81 84 LEU A CA 1
ATOM 645 C C . LEU A 1 84 ? 14.253 12.737 -0.560 1.00 96.81 84 LEU A C 1
ATOM 647 O O . LEU A 1 84 ? 15.200 13.119 0.122 1.00 96.81 84 LEU A O 1
ATOM 651 N N . ARG A 1 85 ? 14.231 12.886 -1.891 1.00 97.12 85 ARG A N 1
ATOM 652 C CA . ARG A 1 85 ? 15.316 13.546 -2.639 1.00 97.12 85 ARG A CA 1
ATOM 653 C C . ARG A 1 85 ? 15.501 14.992 -2.206 1.00 97.12 85 ARG A C 1
ATOM 655 O O . ARG A 1 85 ? 16.623 15.398 -1.940 1.00 97.12 85 ARG A O 1
ATOM 662 N N . HIS A 1 86 ? 14.409 15.747 -2.086 1.00 96.94 86 HIS A N 1
ATOM 663 C CA . HIS A 1 86 ? 14.469 17.145 -1.660 1.00 96.94 86 HIS A CA 1
ATOM 664 C C . HIS A 1 86 ? 15.094 17.312 -0.266 1.00 96.94 86 HIS A C 1
ATOM 666 O O . HIS A 1 86 ? 15.776 18.297 -0.008 1.00 96.94 86 HIS A O 1
ATOM 672 N N . ASN A 1 87 ? 14.903 16.324 0.611 1.00 96.69 87 ASN A N 1
ATOM 673 C CA . ASN A 1 87 ? 15.452 16.315 1.964 1.00 96.69 87 ASN A CA 1
ATOM 674 C C . ASN A 1 87 ? 16.781 15.539 2.092 1.00 96.69 87 ASN A C 1
ATOM 676 O O . ASN A 1 87 ? 17.235 15.319 3.212 1.00 96.69 87 ASN A O 1
ATOM 680 N N . ASN A 1 88 ? 17.406 15.110 0.985 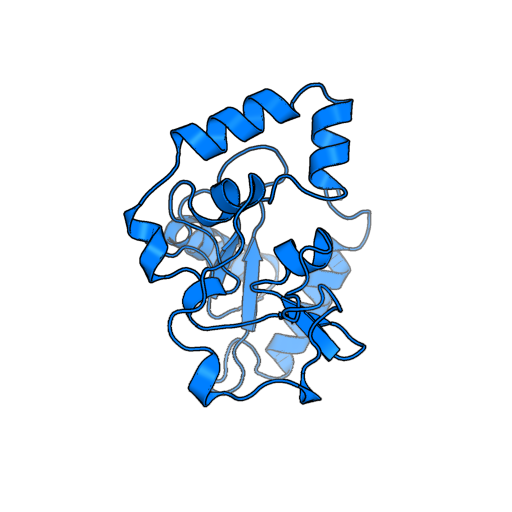1.00 97.44 88 ASN A N 1
ATOM 681 C CA . ASN A 1 88 ? 18.619 14.272 0.972 1.00 97.44 88 ASN A CA 1
ATOM 682 C C . ASN A 1 88 ? 18.495 12.976 1.806 1.00 97.44 88 ASN A C 1
ATOM 684 O O . ASN A 1 88 ? 19.442 12.544 2.456 1.00 97.44 88 ASN A O 1
ATOM 688 N N . LYS A 1 89 ? 17.305 12.362 1.802 1.00 97.94 89 LYS A N 1
ATOM 689 C CA . LYS A 1 89 ? 16.961 11.143 2.557 1.00 97.94 89 LYS A CA 1
ATOM 690 C C . LYS A 1 89 ? 16.719 9.907 1.691 1.00 97.94 89 LYS A C 1
ATOM 692 O O . LYS A 1 89 ? 16.467 8.839 2.240 1.00 97.94 89 LYS A O 1
ATOM 697 N N . LEU A 1 90 ? 16.760 10.030 0.360 1.00 97.56 90 LEU A N 1
ATOM 698 C CA . LEU A 1 90 ? 16.415 8.910 -0.523 1.00 97.56 90 LEU A CA 1
ATOM 699 C C . LEU A 1 90 ? 17.370 7.727 -0.342 1.00 97.56 90 LEU A C 1
ATOM 701 O O . LEU A 1 90 ? 16.899 6.616 -0.125 1.00 97.56 90 LEU A O 1
ATOM 705 N N . ASP A 1 91 ? 18.680 7.969 -0.381 1.00 97.88 91 ASP A N 1
ATOM 706 C CA . ASP A 1 91 ? 19.674 6.894 -0.289 1.00 97.88 91 ASP A CA 1
ATOM 707 C C . ASP A 1 91 ? 19.622 6.197 1.075 1.00 97.88 91 ASP A C 1
ATOM 709 O O . ASP A 1 91 ? 19.625 4.971 1.143 1.00 97.88 91 ASP A O 1
ATOM 713 N N . GLU A 1 92 ? 19.484 6.965 2.160 1.00 98.06 92 GLU A N 1
ATOM 714 C CA . GLU A 1 92 ? 19.298 6.434 3.517 1.00 98.06 92 GLU A CA 1
ATOM 715 C C . GLU A 1 92 ? 18.060 5.531 3.599 1.00 98.06 92 GLU A C 1
ATOM 717 O O . GLU A 1 92 ? 18.125 4.423 4.132 1.00 98.06 92 GLU A O 1
ATOM 722 N N . TYR A 1 93 ? 16.939 5.973 3.023 1.00 98.19 93 TYR A N 1
ATOM 723 C CA . TYR A 1 93 ? 15.715 5.183 3.022 1.00 98.19 93 TYR A CA 1
ATOM 724 C C . TYR A 1 93 ? 15.833 3.921 2.162 1.00 98.19 93 TYR A C 1
ATOM 726 O O . TYR A 1 93 ? 15.392 2.853 2.577 1.00 98.19 93 TYR A O 1
ATOM 734 N N . MET A 1 94 ? 16.475 4.007 0.995 1.00 98.25 94 MET A N 1
ATOM 735 C CA . MET A 1 94 ? 16.740 2.832 0.164 1.00 98.25 94 MET A CA 1
ATOM 736 C C . MET A 1 94 ? 17.610 1.809 0.897 1.00 98.25 94 MET A C 1
ATOM 738 O O . MET A 1 94 ? 17.294 0.621 0.872 1.00 98.25 94 MET A O 1
ATOM 742 N N . GLN A 1 95 ? 18.651 2.253 1.608 1.00 98.44 95 GLN A N 1
ATOM 743 C CA . GLN A 1 95 ? 19.486 1.367 2.422 1.00 98.44 95 GLN A CA 1
ATOM 744 C C . GLN A 1 95 ? 18.697 0.707 3.555 1.00 98.44 95 GLN A C 1
ATOM 746 O O . GLN A 1 95 ? 18.884 -0.480 3.805 1.00 98.44 95 GLN A O 1
ATOM 751 N N . LEU A 1 96 ? 17.780 1.430 4.207 1.00 98.44 96 LEU A N 1
ATOM 752 C CA . LEU A 1 96 ? 16.870 0.834 5.188 1.00 98.44 96 LEU A CA 1
ATOM 753 C C . LEU A 1 96 ? 16.057 -0.312 4.568 1.00 98.44 96 LEU A C 1
ATOM 755 O O . LEU A 1 96 ? 16.008 -1.396 5.143 1.00 98.44 96 LEU A O 1
ATOM 759 N N . LEU A 1 97 ? 15.439 -0.089 3.403 1.00 98.25 97 LEU A N 1
ATOM 760 C CA . LEU A 1 97 ? 14.615 -1.106 2.741 1.00 98.25 97 LEU A CA 1
ATOM 761 C C . LEU A 1 97 ? 15.438 -2.327 2.306 1.00 98.25 97 LEU A C 1
ATOM 763 O O . LEU A 1 97 ? 14.995 -3.458 2.491 1.00 98.25 97 LEU A O 1
ATOM 767 N N . ILE A 1 98 ? 16.640 -2.103 1.767 1.00 98.25 98 ILE A N 1
ATOM 768 C CA . ILE A 1 98 ? 17.554 -3.171 1.340 1.00 98.25 98 ILE A CA 1
ATOM 769 C C . ILE A 1 98 ? 18.022 -3.992 2.544 1.00 98.25 98 ILE A C 1
ATOM 771 O O . ILE A 1 98 ? 17.933 -5.217 2.519 1.00 98.25 98 ILE A O 1
ATOM 775 N N . HIS A 1 99 ? 18.483 -3.344 3.616 1.00 98.31 99 HIS A N 1
ATOM 776 C CA . HIS A 1 99 ? 18.935 -4.045 4.821 1.00 98.31 99 HIS A CA 1
ATOM 777 C C . HIS A 1 99 ? 17.807 -4.789 5.533 1.00 98.31 99 HIS A C 1
ATOM 779 O O . HIS A 1 99 ? 18.050 -5.812 6.167 1.00 98.31 99 HIS A O 1
ATOM 785 N N . ALA A 1 100 ? 16.579 -4.285 5.429 1.00 97.94 100 ALA A N 1
ATOM 786 C CA . ALA A 1 100 ? 15.405 -4.926 5.991 1.00 97.94 100 ALA A CA 1
ATOM 787 C C . ALA A 1 100 ? 14.767 -5.962 5.055 1.00 97.94 100 ALA A C 1
ATOM 789 O O . ALA A 1 100 ? 13.712 -6.488 5.404 1.00 97.94 100 ALA A O 1
ATOM 790 N N . PHE A 1 101 ? 15.349 -6.254 3.886 1.00 97.94 101 PHE A N 1
ATOM 791 C CA . PHE A 1 101 ? 14.827 -7.268 2.974 1.00 97.94 101 PHE A CA 1
ATOM 792 C C . PHE A 1 101 ? 14.599 -8.598 3.703 1.00 97.94 101 PHE A C 1
ATOM 794 O O . PHE A 1 101 ? 15.525 -9.182 4.268 1.00 97.94 101 PHE A O 1
ATOM 801 N N . ASN A 1 102 ? 13.362 -9.088 3.657 1.00 97.56 102 ASN A N 1
ATOM 802 C CA . ASN A 1 102 ? 12.971 -10.330 4.296 1.00 97.56 102 ASN A CA 1
ATOM 803 C C . ASN A 1 102 ? 12.476 -11.332 3.240 1.00 97.56 102 ASN A C 1
ATOM 805 O O . ASN A 1 102 ? 11.360 -11.184 2.735 1.00 97.56 102 ASN A O 1
ATOM 809 N N . PRO A 1 103 ? 13.247 -12.384 2.916 1.00 96.94 103 PRO A N 1
ATOM 810 C CA . PRO A 1 103 ? 12.869 -13.343 1.880 1.00 96.94 103 PRO A CA 1
ATOM 811 C C . PRO A 1 103 ? 11.605 -14.149 2.214 1.00 96.94 103 PRO A C 1
ATOM 813 O O . PRO A 1 103 ? 10.948 -14.634 1.298 1.00 96.94 103 PRO A O 1
ATOM 816 N N . VAL A 1 104 ? 11.216 -14.262 3.491 1.00 97.56 104 VAL A N 1
ATOM 817 C CA . VAL A 1 104 ? 9.990 -14.978 3.900 1.00 97.56 104 VAL A CA 1
ATOM 818 C C . VAL A 1 104 ? 8.730 -14.267 3.390 1.00 97.56 104 VAL A C 1
ATOM 820 O O . VAL A 1 104 ? 7.698 -14.894 3.178 1.00 97.56 104 VAL A O 1
ATOM 823 N N . THR A 1 105 ? 8.819 -12.963 3.116 1.00 96.50 105 THR A N 1
ATOM 824 C CA . THR A 1 105 ? 7.698 -12.166 2.597 1.00 96.50 105 THR A CA 1
ATOM 825 C C . THR A 1 105 ? 7.345 -12.492 1.146 1.00 96.50 105 THR A C 1
ATOM 827 O O . THR A 1 105 ? 6.234 -12.192 0.712 1.00 96.50 105 THR A O 1
ATOM 830 N N . ILE A 1 106 ? 8.265 -13.109 0.391 1.00 95.25 106 ILE A N 1
ATOM 831 C CA . ILE A 1 106 ? 8.142 -13.279 -1.062 1.00 95.25 106 ILE A CA 1
ATOM 832 C C . ILE A 1 106 ? 6.869 -14.037 -1.419 1.00 95.25 106 ILE A C 1
ATOM 834 O O . ILE A 1 106 ? 6.141 -13.595 -2.302 1.00 95.25 106 ILE A O 1
ATOM 838 N N . ASP A 1 107 ? 6.574 -15.145 -0.738 1.00 94.19 107 ASP A N 1
ATOM 839 C CA . ASP A 1 107 ? 5.450 -16.009 -1.108 1.00 94.19 107 ASP A CA 1
ATOM 840 C C . ASP A 1 107 ? 4.080 -15.347 -0.913 1.00 94.19 107 ASP A C 1
ATOM 842 O O . ASP A 1 107 ? 3.133 -15.705 -1.613 1.00 94.19 107 ASP A O 1
ATOM 846 N N . GLY A 1 108 ? 3.984 -14.344 -0.035 1.00 94.00 108 GLY A N 1
ATOM 847 C CA . GLY A 1 108 ? 2.755 -13.585 0.196 1.00 94.00 108 GLY A CA 1
ATOM 848 C C . GLY A 1 108 ? 2.605 -12.316 -0.650 1.00 94.00 108 GLY A C 1
ATOM 849 O O . GLY A 1 108 ? 1.630 -11.589 -0.476 1.00 94.00 108 GLY A O 1
ATOM 850 N N . LEU A 1 109 ? 3.538 -12.017 -1.562 1.00 95.06 109 LEU A N 1
ATOM 851 C CA . LEU A 1 109 ? 3.451 -10.826 -2.413 1.00 95.06 109 LEU A CA 1
ATOM 852 C C . LEU A 1 109 ? 2.302 -10.920 -3.428 1.00 95.06 109 LEU A C 1
ATOM 854 O O . LEU A 1 109 ? 2.197 -11.887 -4.183 1.00 95.06 109 LEU A O 1
ATOM 858 N N . MET A 1 110 ? 1.509 -9.849 -3.539 1.00 93.94 110 MET A N 1
ATOM 859 C CA . MET A 1 110 ? 0.385 -9.773 -4.486 1.00 93.94 110 MET A CA 1
ATOM 860 C C . MET A 1 110 ? 0.803 -9.914 -5.954 1.00 93.94 110 MET A C 1
ATOM 862 O O . MET A 1 110 ? 0.078 -10.532 -6.726 1.00 93.94 110 MET A O 1
ATOM 866 N N . CYS A 1 111 ? 1.979 -9.415 -6.351 1.00 94.62 111 CYS A N 1
ATOM 867 C CA . CYS A 1 111 ? 2.456 -9.507 -7.740 1.00 94.62 111 CYS A CA 1
ATOM 868 C C . CYS A 1 111 ? 2.700 -10.949 -8.223 1.00 94.62 111 CYS A C 1
ATOM 870 O O . CYS A 1 111 ? 2.966 -11.166 -9.401 1.00 94.62 111 CYS A O 1
ATOM 872 N N . ARG A 1 112 ? 2.609 -11.949 -7.334 1.00 93.56 112 ARG A N 1
ATOM 873 C CA . ARG A 1 112 ? 2.711 -13.373 -7.683 1.00 93.56 112 ARG A CA 1
ATOM 874 C C . ARG A 1 112 ? 1.397 -13.996 -8.132 1.00 93.56 112 ARG A C 1
ATOM 876 O O . ARG A 1 112 ? 1.423 -15.046 -8.764 1.00 93.56 112 ARG A O 1
ATOM 883 N N . ASN A 1 113 ? 0.263 -13.403 -7.770 1.00 91.44 113 ASN A N 1
ATOM 884 C CA . ASN A 1 113 ? -1.059 -13.980 -8.031 1.00 91.44 113 ASN A CA 1
ATOM 885 C C . ASN A 1 113 ? -2.094 -12.962 -8.528 1.00 91.44 113 ASN A C 1
ATOM 887 O O . ASN A 1 113 ? -3.214 -13.342 -8.859 1.00 91.44 113 ASN A O 1
ATOM 891 N N . THR A 1 114 ? -1.724 -11.686 -8.591 1.00 92.50 114 THR A N 1
ATOM 892 C CA . THR A 1 114 ? -2.578 -10.577 -9.002 1.00 92.50 114 THR A CA 1
ATOM 893 C C . THR A 1 114 ? -1.802 -9.694 -9.972 1.00 92.50 114 THR A C 1
ATOM 895 O O . THR A 1 114 ? -0.607 -9.479 -9.794 1.00 92.50 114 THR A O 1
ATOM 898 N N . ILE A 1 115 ? -2.489 -9.164 -10.982 1.00 93.69 115 ILE A N 1
ATOM 899 C CA . ILE A 1 115 ? -1.957 -8.175 -11.928 1.00 93.69 115 ILE A CA 1
ATOM 900 C C . ILE A 1 115 ? -2.688 -6.845 -11.748 1.00 93.69 115 ILE A C 1
ATOM 902 O O . ILE A 1 115 ? -3.841 -6.824 -11.314 1.00 93.69 115 ILE A O 1
ATOM 906 N N . SER A 1 116 ? -2.040 -5.739 -12.114 1.00 96.25 116 SER A N 1
ATOM 907 C CA . SER A 1 116 ? -2.699 -4.433 -12.198 1.00 96.25 116 SER A CA 1
ATOM 908 C C . SER A 1 116 ? -3.089 -4.128 -13.635 1.00 96.25 116 SER A C 1
ATOM 910 O O . SER A 1 116 ? -2.304 -4.349 -14.560 1.00 96.25 116 SER A O 1
ATOM 912 N N . ILE A 1 117 ? -4.296 -3.594 -13.813 1.00 97.00 117 ILE A N 1
ATOM 913 C CA . ILE A 1 117 ? -4.838 -3.208 -15.113 1.00 97.00 117 ILE A CA 1
ATOM 914 C C . ILE A 1 117 ? -5.025 -1.692 -15.147 1.00 97.00 117 ILE A C 1
ATOM 916 O O . ILE A 1 117 ? -5.754 -1.111 -14.341 1.00 97.00 117 ILE A O 1
ATOM 920 N N . GLY A 1 118 ? -4.356 -1.051 -16.102 1.00 97.25 118 GLY A N 1
ATOM 921 C CA . GLY A 1 118 ? -4.529 0.354 -16.434 1.00 97.25 118 GLY A CA 1
ATOM 922 C C . GLY A 1 118 ? -5.946 0.656 -16.907 1.00 97.25 118 GLY A C 1
ATOM 923 O O . GLY A 1 118 ? -6.661 -0.208 -17.407 1.00 97.25 118 GLY A O 1
ATOM 924 N N . TRP A 1 119 ? -6.369 1.911 -16.782 1.00 96.75 119 TRP A N 1
ATOM 925 C CA . TRP A 1 119 ? -7.732 2.311 -17.143 1.00 96.75 119 TRP A CA 1
ATOM 926 C C . TRP A 1 119 ? -8.037 2.165 -18.645 1.00 96.75 119 TRP A C 1
ATOM 928 O O . TRP A 1 119 ? -9.208 2.110 -19.013 1.00 96.75 119 TRP A O 1
ATOM 938 N N . ARG A 1 120 ? -7.014 2.076 -19.514 1.00 96.56 120 ARG A N 1
ATOM 939 C CA . ARG A 1 120 ? -7.175 1.746 -20.944 1.00 96.56 120 ARG A CA 1
ATOM 940 C C . ARG A 1 120 ? -6.899 0.274 -21.234 1.00 96.56 120 ARG A C 1
ATOM 942 O O . ARG A 1 120 ? -6.862 -0.104 -22.396 1.00 96.56 120 ARG A O 1
ATOM 949 N N . GLY A 1 121 ? -6.706 -0.548 -20.209 1.00 97.25 121 GLY A N 1
ATOM 950 C CA . GLY A 1 121 ? -6.433 -1.973 -20.330 1.00 97.25 121 GLY A CA 1
ATOM 951 C C . GLY A 1 121 ? -4.953 -2.346 -20.356 1.00 97.25 121 GLY A C 1
ATOM 952 O O . GLY A 1 121 ? -4.672 -3.514 -20.584 1.00 97.25 121 GLY A O 1
ATOM 953 N N . GLU A 1 122 ? -4.008 -1.425 -20.143 1.00 97.69 122 GLU A N 1
ATOM 954 C CA . GLU A 1 122 ? -2.578 -1.762 -20.054 1.00 97.69 122 GLU A CA 1
ATOM 955 C C . GLU A 1 122 ? -2.301 -2.750 -18.904 1.00 97.69 122 GLU A C 1
ATOM 957 O O . GLU A 1 122 ? -2.892 -2.631 -17.833 1.00 97.69 122 GLU A O 1
ATOM 962 N N . VAL A 1 123 ? -1.396 -3.711 -19.096 1.00 96.75 123 VAL A N 1
ATOM 963 C CA . VAL A 1 123 ? -1.157 -4.795 -18.123 1.00 96.75 123 VAL A CA 1
ATOM 964 C C . VAL A 1 123 ? 0.182 -4.621 -17.403 1.00 96.75 123 VAL A C 1
ATOM 966 O O . VAL A 1 123 ? 1.206 -4.377 -18.044 1.00 96.75 123 VAL A O 1
ATOM 969 N N . TYR A 1 124 ? 0.183 -4.793 -16.079 1.00 97.19 124 TYR A N 1
ATOM 970 C CA . TYR A 1 124 ? 1.356 -4.661 -15.207 1.00 97.19 124 TYR A CA 1
ATOM 971 C C . TYR A 1 124 ? 1.373 -5.752 -14.127 1.00 97.19 124 TYR A C 1
ATOM 973 O O . TYR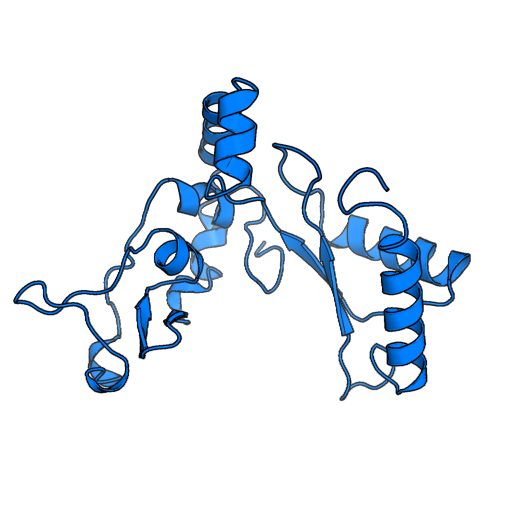 A 1 124 ? 0.316 -6.220 -13.706 1.00 97.19 124 TYR A O 1
ATOM 981 N N . ASP A 1 125 ? 2.551 -6.095 -13.593 1.00 95.88 125 ASP A N 1
ATOM 982 C CA . ASP A 1 125 ? 2.644 -7.046 -12.466 1.00 95.88 125 ASP A CA 1
ATOM 983 C C . ASP A 1 125 ? 2.053 -6.496 -11.153 1.00 95.88 125 ASP A C 1
ATOM 985 O O . ASP A 1 125 ? 1.640 -7.261 -10.289 1.00 95.88 125 ASP A O 1
ATOM 989 N N . CYS A 1 126 ? 2.029 -5.172 -10.970 1.00 95.88 126 CYS A N 1
ATOM 990 C CA . CYS A 1 126 ? 1.449 -4.511 -9.798 1.00 95.88 126 CYS A CA 1
ATOM 991 C C . CYS A 1 126 ? 1.122 -3.038 -10.082 1.00 95.88 126 CYS A C 1
ATOM 993 O O . CYS A 1 126 ? 1.501 -2.477 -11.116 1.00 95.88 126 CYS A O 1
ATOM 995 N N . ASP A 1 127 ? 0.420 -2.400 -9.150 1.00 94.44 127 ASP A N 1
ATOM 996 C CA . ASP A 1 127 ? 0.065 -0.980 -9.197 1.00 94.44 127 ASP A CA 1
ATOM 997 C C . ASP A 1 127 ? 1.303 -0.068 -9.188 1.00 94.44 127 ASP A C 1
ATOM 999 O O . ASP A 1 127 ? 1.320 0.972 -9.844 1.00 94.44 127 ASP A O 1
ATOM 1003 N N . PHE A 1 128 ? 2.383 -0.470 -8.520 1.00 95.50 128 PHE A N 1
ATOM 1004 C CA . PHE A 1 128 ? 3.644 0.271 -8.526 1.00 95.50 128 PHE A CA 1
ATOM 1005 C C . PHE A 1 128 ? 4.371 0.194 -9.869 1.00 95.50 128 PHE A C 1
ATOM 1007 O O . PHE A 1 128 ? 4.847 1.221 -10.355 1.00 95.50 128 PHE A O 1
ATOM 1014 N N . ASN A 1 129 ? 4.370 -0.972 -10.523 1.00 97.25 129 ASN A N 1
ATOM 1015 C CA . ASN A 1 129 ? 4.836 -1.101 -11.904 1.00 97.25 129 ASN A CA 1
ATOM 1016 C C . ASN A 1 129 ? 4.008 -0.208 -12.833 1.00 97.25 129 ASN A C 1
ATOM 1018 O O . ASN A 1 129 ? 4.573 0.463 -13.694 1.00 97.25 129 ASN A O 1
ATOM 1022 N N . GLN A 1 130 ? 2.695 -0.110 -12.613 1.00 96.56 130 GLN A N 1
ATOM 1023 C CA . GLN A 1 130 ? 1.847 0.835 -13.338 1.00 96.56 130 GLN A CA 1
ATOM 1024 C C . GLN A 1 130 ? 2.253 2.296 -13.095 1.00 96.56 130 GLN A C 1
ATOM 1026 O O . GLN A 1 130 ? 2.393 3.050 -14.057 1.00 96.56 130 GLN A O 1
ATOM 1031 N N . GLN A 1 131 ? 2.505 2.704 -11.845 1.00 95.50 131 GLN A N 1
ATOM 1032 C CA . GLN A 1 131 ? 2.985 4.062 -11.537 1.00 95.50 131 GLN A CA 1
ATOM 1033 C C . GLN A 1 131 ? 4.360 4.368 -12.155 1.00 95.50 131 GLN A C 1
ATOM 1035 O O . GLN A 1 131 ? 4.669 5.529 -12.420 1.00 95.50 131 GLN A O 1
ATOM 1040 N N . LEU A 1 132 ? 5.181 3.342 -12.388 1.00 96.50 132 LEU A N 1
ATOM 1041 C CA . LEU A 1 132 ? 6.503 3.443 -13.009 1.00 96.50 132 LEU A CA 1
ATOM 1042 C C . LEU A 1 132 ? 6.489 3.201 -14.528 1.00 96.50 132 LEU A C 1
ATOM 1044 O O . LEU A 1 132 ? 7.553 3.164 -15.140 1.00 96.50 132 LEU A O 1
ATOM 1048 N N . ALA A 1 133 ? 5.308 3.039 -15.137 1.00 95.81 133 ALA A N 1
ATOM 1049 C CA . ALA A 1 133 ? 5.137 2.709 -16.553 1.00 95.81 133 ALA A CA 1
ATOM 1050 C C . ALA A 1 133 ? 5.889 1.433 -17.002 1.00 95.81 133 ALA A C 1
ATOM 1052 O O . ALA A 1 133 ? 6.296 1.304 -18.155 1.00 95.81 133 ALA A O 1
ATOM 1053 N N . MET A 1 134 ? 6.034 0.458 -16.102 1.00 96.88 134 MET A N 1
ATOM 1054 C CA . MET A 1 134 ? 6.645 -0.852 -16.352 1.00 96.88 134 MET A CA 1
ATOM 1055 C C . MET A 1 134 ? 5.619 -1.822 -16.958 1.00 96.88 134 MET A C 1
ATOM 1057 O O . MET A 1 134 ? 5.291 -2.852 -16.368 1.00 96.88 134 MET A O 1
ATOM 1061 N N . GLN A 1 135 ? 5.050 -1.444 -18.107 1.00 96.88 135 GLN A N 1
ATOM 1062 C CA . GLN A 1 135 ? 4.029 -2.235 -18.798 1.00 96.88 135 GLN A CA 1
ATOM 1063 C C . GLN A 1 135 ? 4.622 -3.545 -19.319 1.00 96.88 135 GLN A C 1
ATOM 1065 O O . GLN A 1 135 ? 5.761 -3.593 -19.793 1.00 96.88 135 GLN A O 1
ATOM 1070 N N . TRP A 1 136 ? 3.827 -4.612 -19.272 1.00 94.75 136 TRP A N 1
ATOM 1071 C CA . TRP A 1 136 ? 4.129 -5.829 -20.012 1.00 94.75 136 TRP A CA 1
ATOM 1072 C C . TRP A 1 136 ? 4.189 -5.538 -21.509 1.00 94.75 136 TRP A C 1
ATOM 1074 O O . TRP A 1 136 ? 3.391 -4.766 -22.032 1.00 94.75 136 TRP A O 1
ATOM 1084 N N . ASN A 1 137 ? 5.110 -6.195 -22.207 1.00 92.12 137 ASN A N 1
ATOM 1085 C CA . ASN A 1 137 ? 5.284 -6.018 -23.642 1.00 92.12 137 ASN A CA 1
ATOM 1086 C C . ASN A 1 137 ? 5.061 -7.331 -24.394 1.00 92.12 137 ASN A C 1
ATOM 1088 O O . ASN A 1 137 ? 5.423 -8.413 -23.919 1.00 92.12 137 ASN A O 1
ATOM 1092 N N . ASN A 1 138 ? 4.500 -7.208 -25.591 1.00 85.50 138 ASN A N 1
ATOM 1093 C CA . ASN A 1 138 ? 4.522 -8.219 -26.634 1.00 85.50 138 ASN A CA 1
ATOM 1094 C C . ASN A 1 138 ? 5.956 -8.449 -27.139 1.00 85.50 138 ASN A C 1
ATOM 1096 O O . ASN A 1 138 ? 6.886 -7.698 -26.844 1.00 85.50 138 ASN A O 1
ATOM 1100 N N . ARG A 1 139 ? 6.143 -9.495 -27.954 1.00 84.12 139 ARG A N 1
ATOM 1101 C CA . ARG A 1 139 ? 7.453 -9.824 -28.551 1.00 84.12 139 ARG A CA 1
ATOM 1102 C C . ARG A 1 139 ? 8.014 -8.716 -29.444 1.00 84.12 139 ARG A C 1
ATOM 1104 O O . ARG A 1 139 ? 9.225 -8.616 -29.587 1.00 84.12 139 ARG A O 1
ATOM 1111 N N . ASP A 1 140 ? 7.141 -7.920 -30.049 1.00 89.94 140 ASP A N 1
ATOM 1112 C CA . ASP A 1 140 ? 7.488 -6.769 -30.885 1.00 89.94 140 ASP A CA 1
ATOM 1113 C C . ASP A 1 140 ? 7.687 -5.478 -30.071 1.00 89.94 140 ASP A C 1
ATOM 1115 O O . ASP A 1 140 ? 7.798 -4.399 -30.647 1.00 89.94 140 ASP A O 1
ATOM 1119 N N . MET A 1 141 ? 7.741 -5.587 -28.738 1.00 88.25 141 MET A N 1
ATOM 1120 C CA . MET A 1 141 ? 7.854 -4.477 -27.789 1.00 88.25 141 MET A CA 1
ATOM 1121 C C . MET A 1 141 ? 6.650 -3.527 -27.767 1.00 88.25 141 MET A C 1
ATOM 1123 O O . MET A 1 141 ? 6.712 -2.488 -27.111 1.00 88.25 141 MET A O 1
ATOM 1127 N N . SER A 1 142 ? 5.543 -3.868 -28.435 1.00 91.00 142 SER A N 1
ATOM 1128 C CA . SER A 1 142 ? 4.282 -3.163 -28.213 1.00 91.00 142 SER A CA 1
ATOM 1129 C C . SER A 1 142 ? 3.747 -3.479 -26.814 1.00 91.00 142 SER A C 1
ATOM 1131 O O . SER A 1 142 ? 3.920 -4.589 -26.309 1.00 91.00 142 SER A O 1
ATOM 1133 N N . GLY A 1 143 ? 3.108 -2.506 -26.167 1.00 92.94 143 GLY A N 1
ATOM 1134 C CA . GLY A 1 143 ? 2.490 -2.727 -24.862 1.00 92.94 143 GLY A CA 1
ATOM 1135 C C . GLY A 1 143 ? 1.391 -3.791 -24.939 1.00 92.94 143 GLY A C 1
ATOM 1136 O O . GLY A 1 143 ? 0.609 -3.807 -25.888 1.00 92.94 143 GLY A O 1
ATOM 1137 N N . LEU A 1 144 ? 1.331 -4.671 -23.941 1.00 94.94 144 LEU A N 1
ATOM 1138 C CA . LEU A 1 144 ? 0.295 -5.691 -23.809 1.00 94.94 144 LEU A CA 1
ATOM 1139 C C . LEU A 1 144 ? -0.955 -5.095 -23.149 1.00 94.94 144 LEU A C 1
ATOM 1141 O O . LEU A 1 144 ? -0.844 -4.403 -22.126 1.00 94.94 144 LEU A O 1
ATOM 1145 N N . PHE A 1 145 ? -2.132 -5.405 -23.695 1.00 96.19 145 PHE A N 1
ATOM 1146 C CA . PHE A 1 145 ? -3.419 -5.004 -23.137 1.00 96.19 145 PHE A CA 1
ATOM 1147 C C . PHE A 1 145 ? -4.236 -6.206 -22.650 1.00 96.19 145 PHE A C 1
ATOM 1149 O O . PHE A 1 145 ? -3.995 -7.351 -23.026 1.00 96.19 145 PHE A O 1
ATOM 1156 N N . LEU A 1 146 ? -5.234 -5.944 -21.803 1.00 95.44 146 LEU A N 1
ATOM 1157 C CA . LEU A 1 146 ? -6.087 -6.952 -21.171 1.00 95.44 146 LEU A CA 1
ATOM 1158 C C . LEU A 1 146 ? -6.743 -7.896 -22.189 1.00 95.44 146 LEU A C 1
ATOM 1160 O O . LEU A 1 146 ? -6.854 -9.090 -21.935 1.00 95.44 146 LEU A O 1
ATOM 1164 N N . TRP A 1 147 ? -7.175 -7.374 -23.338 1.00 94.31 147 TRP A N 1
ATOM 1165 C CA . TRP A 1 147 ? -7.810 -8.171 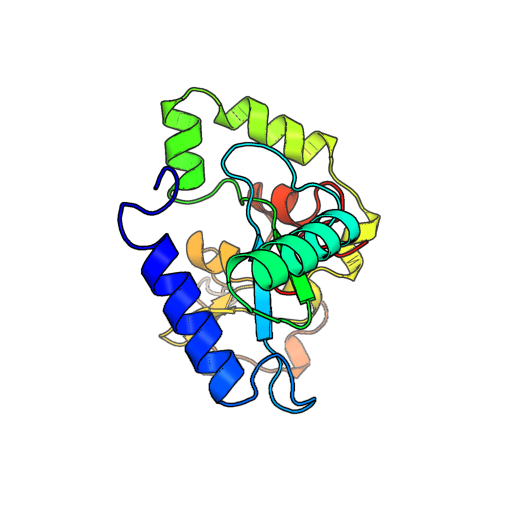-24.393 1.00 94.31 147 TRP A CA 1
ATOM 1166 C C . TRP A 1 147 ? -6.821 -9.037 -25.190 1.00 94.31 147 TRP A C 1
ATOM 1168 O O . TRP A 1 147 ? -7.261 -9.918 -25.924 1.00 94.31 147 TRP A O 1
ATOM 1178 N N . ASP A 1 148 ? -5.512 -8.830 -25.021 1.00 91.31 148 ASP A N 1
ATOM 1179 C CA . ASP A 1 148 ? -4.458 -9.665 -25.610 1.00 91.31 148 ASP A CA 1
ATOM 1180 C C . ASP A 1 148 ? -4.068 -10.840 -24.689 1.00 91.31 148 ASP A C 1
ATOM 1182 O 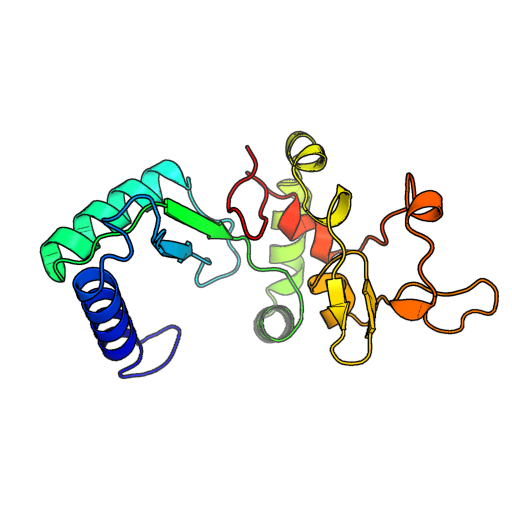O . ASP A 1 148 ? -3.300 -11.724 -25.081 1.00 91.31 148 ASP A O 1
ATOM 1186 N N . ILE A 1 149 ? -4.569 -10.859 -23.445 1.00 90.31 149 ILE A N 1
ATOM 1187 C CA . ILE A 1 149 ? -4.221 -11.864 -22.438 1.00 90.31 149 ILE A CA 1
ATOM 1188 C C . ILE A 1 149 ? -4.872 -13.214 -22.756 1.00 90.31 149 ILE A C 1
ATOM 1190 O O . ILE A 1 149 ? -6.093 -13.346 -22.795 1.00 90.31 149 ILE A O 1
ATOM 1194 N N . ASP A 1 150 ? -4.040 -14.254 -22.846 1.00 89.12 150 ASP A N 1
ATOM 1195 C CA . ASP A 1 150 ? -4.455 -15.648 -22.668 1.00 89.12 150 ASP A CA 1
ATOM 1196 C C . ASP A 1 150 ? -4.124 -16.078 -21.228 1.00 89.12 150 ASP A C 1
ATOM 1198 O O . ASP A 1 150 ? -2.941 -16.265 -20.922 1.00 89.12 150 ASP A O 1
ATOM 1202 N N . PRO A 1 151 ? -5.121 -16.264 -20.338 1.00 86.25 151 PRO A N 1
ATOM 1203 C CA . PRO A 1 151 ? -4.882 -16.648 -18.947 1.00 86.25 151 PRO A CA 1
ATOM 1204 C C . PRO A 1 151 ? -4.009 -17.899 -18.794 1.00 86.25 151 PRO A C 1
ATOM 1206 O O . PRO A 1 151 ? -3.205 -17.973 -17.869 1.00 86.25 151 PRO A O 1
ATOM 1209 N N . LYS A 1 152 ? -4.090 -18.853 -19.734 1.00 85.56 152 LYS A N 1
ATOM 1210 C CA . LYS A 1 152 ? -3.296 -20.095 -19.691 1.00 85.56 152 LYS A CA 1
ATOM 1211 C C . LYS A 1 152 ? -1.804 -19.865 -19.925 1.00 85.56 152 LYS A C 1
ATOM 1213 O O . LYS A 1 152 ? -0.998 -20.744 -19.643 1.00 85.56 152 LYS A O 1
ATOM 1218 N N . ARG A 1 153 ? -1.431 -18.711 -20.480 1.00 82.19 153 ARG A N 1
ATOM 1219 C CA . ARG A 1 153 ? -0.042 -18.331 -20.778 1.00 82.19 153 ARG A CA 1
ATOM 1220 C C . ARG A 1 153 ? 0.544 -17.367 -19.750 1.00 82.19 153 ARG A C 1
ATOM 1222 O O . ARG A 1 153 ? 1.673 -16.920 -19.937 1.00 82.19 153 ARG A O 1
ATOM 1229 N N . MET A 1 154 ? -0.210 -17.040 -18.700 1.00 82.88 154 MET A N 1
ATOM 1230 C CA . MET A 1 154 ? 0.228 -16.111 -17.654 1.00 82.88 154 MET A CA 1
ATOM 1231 C C . MET A 1 154 ? 0.939 -16.792 -16.492 1.00 82.88 154 MET A C 1
ATOM 1233 O O . MET A 1 154 ? 1.643 -16.131 -15.731 1.00 82.88 154 MET A O 1
ATOM 1237 N N . GLU A 1 155 ? 0.806 -18.110 -16.370 1.00 85.88 155 GLU A N 1
ATOM 1238 C CA . GLU A 1 155 ? 1.537 -18.869 -15.365 1.00 85.88 155 GLU A CA 1
ATOM 1239 C C . GLU A 1 155 ? 3.050 -18.784 -15.594 1.00 85.88 155 GLU A C 1
ATOM 1241 O O . GLU A 1 155 ? 3.537 -18.850 -16.724 1.00 85.88 155 GLU A O 1
ATOM 1246 N N . ASN A 1 156 ? 3.801 -18.673 -14.497 1.00 86.12 156 ASN A N 1
ATOM 1247 C CA . ASN A 1 156 ? 5.268 -18.643 -14.485 1.00 86.12 156 ASN A CA 1
ATOM 1248 C C . ASN A 1 156 ? 5.898 -17.506 -15.306 1.00 86.12 156 ASN A C 1
ATOM 1250 O O . ASN A 1 156 ? 7.071 -17.584 -15.681 1.00 86.12 156 ASN A O 1
ATOM 1254 N N . ARG A 1 157 ? 5.148 -16.429 -15.573 1.00 88.69 157 ARG A N 1
ATOM 1255 C CA . ARG A 1 157 ? 5.729 -15.212 -16.139 1.00 88.69 157 ARG A CA 1
ATOM 1256 C C . ARG A 1 157 ? 6.725 -14.615 -15.147 1.00 88.69 157 ARG A C 1
ATOM 1258 O O . ARG A 1 157 ? 6.471 -14.559 -13.945 1.00 88.69 157 ARG A O 1
ATOM 1265 N N . GLN A 1 158 ? 7.858 -14.145 -15.658 1.00 92.00 158 GLN A N 1
ATOM 1266 C CA . GLN A 1 158 ? 8.803 -13.399 -14.840 1.00 92.00 158 GLN A CA 1
ATOM 1267 C C . GLN A 1 158 ? 8.188 -12.048 -14.459 1.00 92.00 158 GLN A C 1
ATOM 1269 O O . GLN A 1 158 ? 7.827 -11.261 -15.335 1.00 92.00 158 GLN A O 1
ATOM 1274 N N . ILE A 1 159 ? 8.106 -11.792 -13.155 1.00 94.94 159 ILE A N 1
ATOM 1275 C CA . ILE A 1 159 ? 7.655 -10.515 -12.602 1.00 94.94 159 ILE A CA 1
ATOM 1276 C C . ILE A 1 159 ? 8.735 -9.465 -12.858 1.00 94.94 159 ILE A C 1
ATOM 1278 O O . ILE A 1 159 ? 9.909 -9.692 -12.549 1.00 94.94 159 ILE A O 1
ATOM 1282 N N . MET A 1 160 ? 8.354 -8.312 -13.408 1.00 96.00 160 MET A N 1
ATOM 1283 C CA . MET A 1 160 ? 9.277 -7.191 -13.572 1.00 96.00 160 MET A CA 1
ATOM 1284 C C . MET A 1 160 ? 9.556 -6.562 -12.205 1.00 96.00 160 MET A C 1
ATOM 1286 O O . MET A 1 160 ? 8.642 -6.062 -11.550 1.00 96.00 160 MET A O 1
ATOM 1290 N N . THR A 1 161 ? 10.818 -6.581 -11.781 1.00 96.94 161 THR A N 1
ATOM 1291 C CA . THR A 1 161 ? 11.260 -6.036 -10.492 1.00 96.94 161 THR A CA 1
ATOM 1292 C C . THR A 1 161 ? 12.025 -4.724 -10.660 1.00 96.94 161 THR A C 1
ATOM 1294 O O . THR A 1 161 ? 12.538 -4.406 -11.733 1.00 96.94 161 THR A O 1
ATOM 1297 N N . GLY A 1 162 ? 12.106 -3.950 -9.581 1.00 95.81 162 GLY A N 1
ATOM 1298 C CA . GLY A 1 162 ? 12.925 -2.746 -9.477 1.00 95.81 162 GLY A CA 1
ATOM 1299 C C . GLY A 1 162 ? 13.116 -2.343 -8.016 1.00 95.81 162 GLY A C 1
ATOM 1300 O O . GLY A 1 162 ? 12.627 -3.019 -7.114 1.00 95.81 162 GLY A O 1
ATOM 1301 N N . ASP A 1 163 ? 13.782 -1.216 -7.771 1.00 95.69 163 ASP A N 1
ATOM 1302 C CA . ASP A 1 163 ? 14.128 -0.750 -6.416 1.00 95.69 163 ASP A CA 1
ATOM 1303 C C . ASP A 1 163 ? 12.921 -0.628 -5.473 1.00 95.69 163 ASP A C 1
ATOM 1305 O O . ASP A 1 163 ? 13.014 -0.897 -4.276 1.00 95.69 163 ASP A O 1
ATOM 1309 N N . HIS A 1 164 ? 11.755 -0.275 -6.016 1.00 95.88 164 HIS A N 1
ATOM 1310 C CA . HIS A 1 164 ? 10.515 -0.162 -5.253 1.00 95.88 164 HIS A CA 1
ATOM 1311 C C . HIS A 1 164 ? 10.079 -1.496 -4.617 1.00 95.88 164 HIS A C 1
ATOM 1313 O O . HIS A 1 164 ? 9.423 -1.476 -3.576 1.00 95.88 164 HIS A O 1
ATOM 1319 N N . CYS A 1 165 ? 10.473 -2.643 -5.189 1.00 97.00 165 CYS A N 1
ATOM 1320 C CA . CYS A 1 165 ? 10.134 -3.965 -4.665 1.00 97.00 165 CYS A CA 1
ATOM 1321 C C . CYS A 1 165 ? 10.689 -4.181 -3.253 1.00 97.00 165 CYS A C 1
ATOM 1323 O O . CYS A 1 165 ? 10.038 -4.860 -2.460 1.00 97.00 165 CYS A O 1
ATOM 1325 N N . PHE A 1 166 ? 11.816 -3.544 -2.900 1.00 97.19 166 PHE A N 1
ATOM 1326 C CA . PHE A 1 166 ? 12.349 -3.614 -1.539 1.00 97.19 166 PHE A CA 1
ATOM 1327 C C . PHE A 1 166 ? 11.358 -3.086 -0.499 1.00 97.19 166 PHE A C 1
ATOM 1329 O O . PHE A 1 166 ? 11.316 -3.610 0.607 1.00 97.19 166 PHE A O 1
ATOM 1336 N N . GLY A 1 167 ? 10.502 -2.118 -0.842 1.00 95.94 167 GLY A N 1
ATOM 1337 C CA . GLY A 1 167 ? 9.475 -1.643 0.086 1.00 95.94 167 GLY A CA 1
ATOM 1338 C C . GLY A 1 167 ? 8.364 -2.666 0.349 1.00 95.94 167 GLY A C 1
ATOM 1339 O O . GLY A 1 167 ? 7.857 -2.726 1.466 1.00 95.94 167 GLY A O 1
ATOM 1340 N N . CYS A 1 168 ? 8.030 -3.520 -0.624 1.00 96.44 168 CYS A N 1
ATOM 1341 C CA . CYS A 1 168 ? 7.061 -4.607 -0.437 1.00 96.44 168 CYS A CA 1
ATOM 1342 C C . CYS A 1 168 ? 7.636 -5.793 0.349 1.00 96.44 168 CYS A C 1
ATOM 1344 O O . CYS A 1 168 ? 6.875 -6.522 0.980 1.00 96.44 168 CYS A O 1
ATOM 1346 N N . THR A 1 169 ? 8.956 -5.989 0.310 1.00 97.25 169 THR A N 1
ATOM 1347 C CA . THR A 1 169 ? 9.643 -7.135 0.933 1.00 97.25 169 THR A CA 1
ATOM 1348 C C . THR A 1 169 ? 10.364 -6.806 2.240 1.00 97.25 169 THR A C 1
ATOM 1350 O O . THR A 1 169 ? 10.910 -7.700 2.881 1.00 97.25 169 THR A O 1
ATOM 1353 N N . ALA A 1 170 ? 10.453 -5.529 2.615 1.00 97.12 170 ALA A N 1
ATOM 1354 C CA . ALA A 1 170 ? 11.170 -5.106 3.811 1.00 97.12 170 ALA A CA 1
ATOM 1355 C C . ALA A 1 170 ? 10.383 -5.416 5.095 1.00 97.12 170 ALA A C 1
ATOM 1357 O O . ALA A 1 170 ? 9.173 -5.192 5.172 1.00 97.12 170 ALA A O 1
ATOM 1358 N N . GLY A 1 171 ? 11.084 -5.873 6.133 1.00 96.00 171 GLY A N 1
ATOM 1359 C CA . GLY A 1 171 ? 10.526 -6.148 7.455 1.00 96.00 171 GLY A CA 1
ATOM 1360 C C . GLY A 1 171 ? 9.462 -7.245 7.415 1.00 96.00 171 GLY A C 1
ATOM 1361 O O . GLY A 1 171 ? 9.741 -8.371 7.010 1.00 96.00 171 GLY A O 1
ATOM 1362 N N . ALA A 1 172 ? 8.243 -6.906 7.834 1.00 95.38 172 ALA A N 1
ATOM 1363 C CA . ALA A 1 172 ? 7.086 -7.804 7.790 1.00 95.38 172 ALA A CA 1
ATOM 1364 C C . ALA A 1 172 ? 6.477 -7.952 6.378 1.00 95.38 172 ALA A C 1
ATOM 1366 O O . ALA A 1 172 ? 5.518 -8.695 6.180 1.00 95.38 172 ALA A O 1
ATOM 1367 N N . GLY A 1 173 ? 7.018 -7.241 5.383 1.00 93.69 173 GLY A N 1
ATOM 1368 C CA . GLY A 1 173 ? 6.425 -7.130 4.057 1.00 93.69 173 GLY A CA 1
ATOM 1369 C C . GLY A 1 173 ? 5.192 -6.226 4.051 1.00 93.69 173 GLY A C 1
ATOM 1370 O O . GLY A 1 173 ? 4.668 -5.845 5.095 1.00 93.69 173 GLY A O 1
ATOM 1371 N N . SER A 1 174 ? 4.750 -5.829 2.862 1.00 89.50 174 SER A N 1
ATOM 1372 C CA . SER A 1 174 ? 3.630 -4.899 2.707 1.00 89.50 174 SER A CA 1
ATOM 1373 C C . SER A 1 174 ? 2.877 -5.162 1.410 1.00 89.50 174 SER A C 1
ATOM 1375 O O . SER A 1 174 ? 3.419 -4.981 0.317 1.00 89.50 174 SER A O 1
ATOM 1377 N N . THR A 1 175 ? 1.598 -5.508 1.533 1.00 87.94 175 THR A N 1
ATOM 1378 C CA . THR A 1 175 ? 0.633 -5.603 0.424 1.00 87.94 175 THR A CA 1
ATOM 1379 C C . THR A 1 175 ? -0.642 -4.840 0.765 1.00 87.94 175 THR A C 1
ATOM 1381 O O . THR A 1 175 ? -0.807 -4.417 1.902 1.00 87.94 175 THR A O 1
ATOM 1384 N N . CYS A 1 176 ? -1.601 -4.704 -0.157 1.00 79.88 176 CYS A N 1
ATOM 1385 C CA . CYS A 1 176 ? -2.905 -4.108 0.171 1.00 79.88 176 CYS A CA 1
ATOM 1386 C C . CYS A 1 176 ? -3.664 -4.853 1.294 1.00 79.88 176 CYS A C 1
ATOM 1388 O O . CYS A 1 176 ? -4.603 -4.290 1.852 1.00 79.88 176 CYS A O 1
ATOM 1390 N N . GLY A 1 177 ? -3.256 -6.083 1.640 1.00 81.31 177 GLY A N 1
ATOM 1391 C CA . GLY A 1 177 ? -3.739 -6.841 2.800 1.00 81.31 177 GLY A CA 1
ATOM 1392 C C . GLY A 1 177 ? -2.954 -6.615 4.102 1.00 81.31 177 GLY A C 1
ATOM 1393 O O . GLY A 1 177 ? -3.221 -7.303 5.082 1.00 81.31 177 GLY A O 1
ATOM 1394 N N . GLY A 1 178 ? -1.999 -5.681 4.127 1.00 89.69 178 GLY A N 1
ATOM 1395 C CA . GLY A 1 178 ? -1.144 -5.380 5.277 1.00 89.69 178 GLY A CA 1
ATOM 1396 C C . GLY A 1 178 ? 0.175 -6.153 5.291 1.00 89.69 178 GLY A C 1
ATOM 1397 O O . GLY A 1 178 ? 0.715 -6.511 4.235 1.00 89.69 178 GLY A O 1
ATOM 1398 N N . ALA A 1 179 ? 0.688 -6.374 6.502 1.00 90.19 179 ALA A N 1
ATOM 1399 C CA . ALA A 1 179 ? 1.874 -7.178 6.769 1.00 90.19 179 ALA A CA 1
ATOM 1400 C C . ALA A 1 179 ? 1.687 -8.636 6.314 1.00 90.19 179 ALA A C 1
ATOM 1402 O O . ALA A 1 179 ? 0.597 -9.197 6.426 1.00 90.19 179 ALA A O 1
ATOM 1403 N N . ILE A 1 180 ? 2.756 -9.240 5.795 1.00 92.88 180 ILE A N 1
ATOM 1404 C CA . ILE A 1 180 ? 2.748 -10.591 5.217 1.00 92.88 180 ILE A CA 1
ATOM 1405 C C . ILE A 1 180 ? 3.162 -11.647 6.250 1.00 92.88 180 ILE A C 1
ATOM 1407 O O . ILE A 1 180 ? 2.648 -12.766 6.215 1.00 92.88 180 ILE A O 1
ATOM 1411 N N . VAL A 1 181 ? 4.094 -11.299 7.145 1.00 88.25 181 VAL A N 1
ATOM 1412 C CA . VAL A 1 181 ? 4.664 -12.192 8.171 1.00 88.25 181 VAL A CA 1
ATOM 1413 C C . VAL A 1 181 ? 4.640 -11.580 9.562 1.00 88.25 181 VAL A C 1
ATOM 1415 O O . VAL A 1 181 ? 4.650 -10.332 9.665 1.00 88.25 181 VAL A O 1
#

Radius of gyration: 18.79 Å; chains: 1; bounding box: 44×41×54 Å

Sequence (181 aa):
NTQRGEGVFEGSIAALQLLNSLGYGISPDLPLHLVYNPVGPSLPPSQAELEADYKRELKKHFGVVFNNLYTLTNLPIGRFASNLRHNNKLDEYMQLLIHAFNPVTIDGLMCRNTISIGWRGEVYDCDFNQQLAMQWNNRDMSGLFLWDIDPKRMENRQIMTGDHCFGCTAGAGSTCGGAIV